Protein AF-A0A5S3VTM8-F1 (afdb_monomer)

pLDDT: mean 91.22, std 6.95, range [56.03, 97.19]

Structure (mmCIF, N/CA/C/O backbone):
data_AF-A0A5S3VTM8-F1
#
_entry.id   AF-A0A5S3VTM8-F1
#
loop_
_atom_site.group_PDB
_atom_site.id
_atom_site.type_symbol
_atom_site.label_atom_id
_atom_site.label_alt_id
_atom_site.label_comp_id
_atom_site.label_asym_id
_atom_site.label_entity_id
_atom_site.label_seq_id
_atom_site.pdbx_PDB_ins_code
_atom_site.Cartn_x
_atom_site.Cartn_y
_atom_site.Cartn_z
_atom_site.occupancy
_atom_site.B_iso_or_equiv
_atom_site.auth_seq_id
_atom_site.auth_comp_id
_atom_site.auth_asym_id
_atom_site.auth_atom_id
_atom_site.pdbx_PDB_model_num
ATOM 1 N N . GLY A 1 1 ? 16.491 11.115 -7.631 1.00 64.38 1 GLY A N 1
ATOM 2 C CA . GLY A 1 1 ? 15.805 11.417 -6.356 1.00 64.38 1 GLY A CA 1
ATOM 3 C C . GLY A 1 1 ? 14.786 12.513 -6.583 1.00 64.38 1 GLY A C 1
ATOM 4 O O . GLY A 1 1 ? 15.006 13.331 -7.464 1.00 64.38 1 GLY A O 1
ATOM 5 N N . GLY A 1 2 ? 13.667 12.510 -5.857 1.00 78.31 2 GLY A N 1
ATOM 6 C CA . GLY A 1 2 ? 12.566 13.461 -6.081 1.00 78.31 2 GLY A CA 1
ATOM 7 C C . GLY A 1 2 ? 12.620 14.739 -5.229 1.00 78.31 2 GLY A C 1
ATOM 8 O O . GLY A 1 2 ? 11.640 15.466 -5.180 1.00 78.31 2 GLY A O 1
ATOM 9 N N . GLY A 1 3 ? 13.720 15.004 -4.522 1.00 85.00 3 GLY A N 1
ATOM 10 C CA . GLY A 1 3 ? 13.767 16.054 -3.500 1.00 85.00 3 GLY A CA 1
ATOM 11 C C . GLY A 1 3 ? 13.157 15.607 -2.159 1.00 85.00 3 GLY 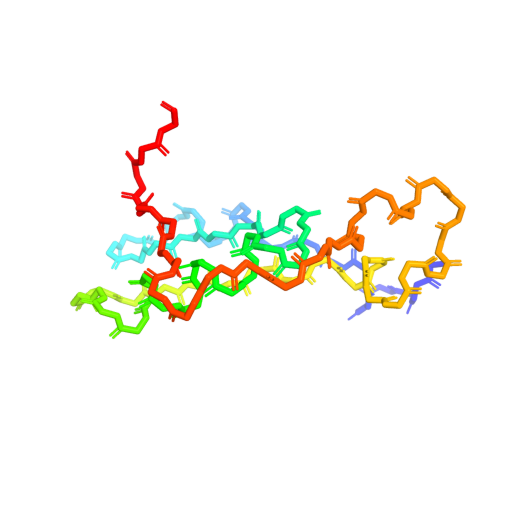A C 1
ATOM 12 O O . GLY A 1 3 ? 12.756 14.441 -2.027 1.00 85.00 3 GLY A O 1
ATOM 13 N N . PRO A 1 4 ? 13.102 16.509 -1.159 1.00 86.62 4 PRO A N 1
ATOM 14 C CA . PRO A 1 4 ? 12.803 16.168 0.238 1.00 86.62 4 PRO A CA 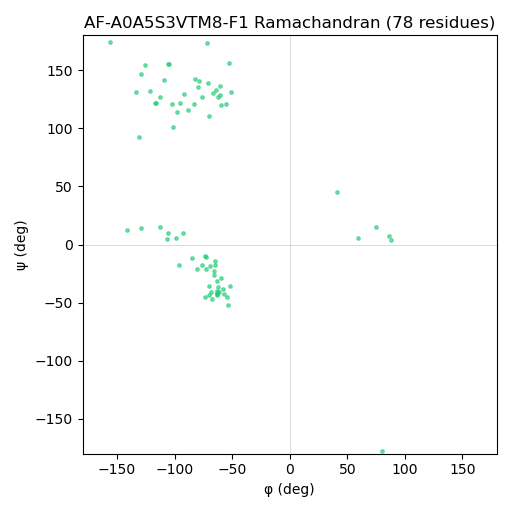1
ATOM 15 C C . PRO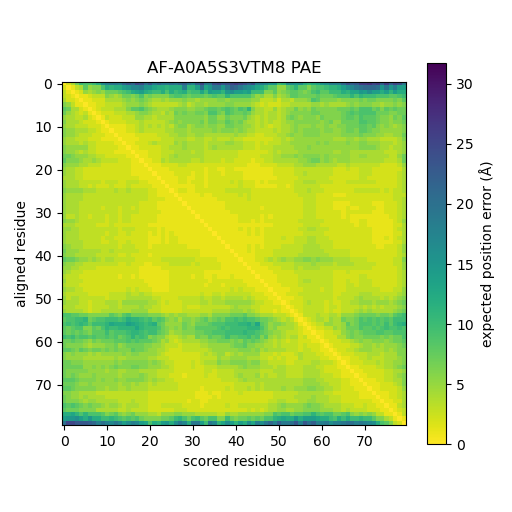 A 1 4 ? 11.381 15.632 0.467 1.00 86.62 4 PRO A C 1
ATOM 17 O O . PRO A 1 4 ? 11.161 14.884 1.411 1.00 86.62 4 PRO A O 1
ATOM 20 N N . TYR A 1 5 ? 10.434 15.947 -0.422 1.00 89.06 5 TYR A N 1
ATOM 21 C CA . TYR A 1 5 ? 9.020 15.578 -0.272 1.00 89.06 5 TYR A CA 1
ATOM 22 C C . TYR A 1 5 ? 8.554 14.444 -1.205 1.00 89.06 5 TYR A C 1
ATOM 24 O O . TYR A 1 5 ? 7.377 14.102 -1.212 1.00 89.06 5 TYR A O 1
ATOM 32 N N . HIS A 1 6 ? 9.452 13.833 -1.991 1.00 89.38 6 HIS A N 1
ATOM 33 C CA . HIS A 1 6 ? 9.090 12.785 -2.970 1.00 89.38 6 HIS A CA 1
ATOM 34 C C . HIS A 1 6 ? 9.934 11.505 -2.869 1.00 89.38 6 HIS A C 1
ATOM 36 O O . HIS A 1 6 ? 9.959 10.701 -3.812 1.00 89.38 6 HIS A O 1
ATOM 42 N N . SER A 1 7 ? 10.667 11.357 -1.764 1.00 86.62 7 SER A N 1
ATOM 43 C CA . SER A 1 7 ? 11.527 10.198 -1.481 1.00 86.62 7 SER A CA 1
ATOM 44 C C . SER A 1 7 ? 11.481 9.790 0.001 1.00 86.62 7 SER A C 1
ATOM 46 O O . SER A 1 7 ? 12.354 9.062 0.455 1.00 86.62 7 SER A O 1
ATOM 48 N N . GLY A 1 8 ? 10.517 10.321 0.762 1.00 86.25 8 GLY A N 1
ATOM 49 C C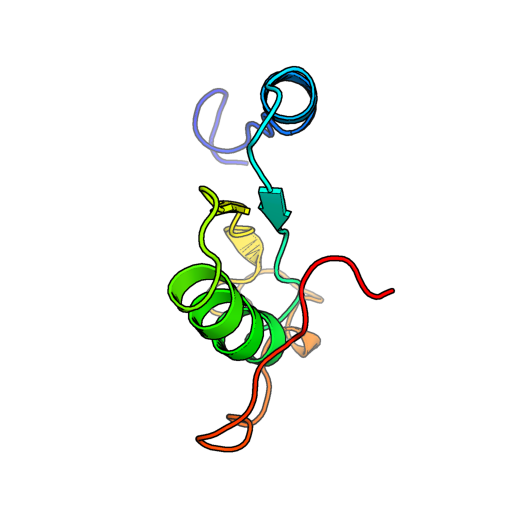A . GLY A 1 8 ? 10.386 10.049 2.189 1.00 86.25 8 GLY A CA 1
ATOM 50 C C . GLY A 1 8 ? 9.730 8.696 2.453 1.00 86.25 8 GLY A C 1
ATOM 51 O O . GLY A 1 8 ? 8.764 8.336 1.784 1.00 86.25 8 GLY A O 1
ATOM 52 N N . SER A 1 9 ? 10.242 8.003 3.465 1.00 88.81 9 SER A N 1
ATOM 53 C CA . SER A 1 9 ? 9.674 6.787 4.046 1.00 88.81 9 SER A CA 1
ATOM 54 C C . SER A 1 9 ? 9.208 7.104 5.464 1.00 88.81 9 SER A C 1
ATOM 56 O O . SER A 1 9 ? 9.971 7.654 6.256 1.00 88.81 9 SER A O 1
ATOM 58 N N . ILE A 1 10 ? 7.947 6.799 5.780 1.00 91.81 10 ILE A N 1
ATOM 59 C CA . ILE A 1 10 ? 7.311 7.146 7.066 1.00 91.81 10 ILE A CA 1
ATOM 60 C C . ILE A 1 10 ? 6.993 5.915 7.926 1.00 91.81 10 ILE A C 1
ATOM 62 O O . ILE A 1 10 ? 6.210 6.010 8.872 1.00 91.81 10 ILE A O 1
ATOM 66 N N . GLU A 1 11 ? 7.578 4.754 7.607 1.00 90.69 11 GLU A N 1
ATOM 67 C CA . GLU A 1 11 ? 7.218 3.473 8.234 1.00 90.69 11 GLU A CA 1
ATOM 68 C C . GLU A 1 11 ? 7.378 3.524 9.759 1.00 90.69 11 GLU A C 1
ATOM 70 O O . GLU A 1 11 ? 6.480 3.112 10.490 1.00 90.69 11 GLU A O 1
ATOM 75 N N . SER A 1 12 ? 8.464 4.134 10.244 1.00 90.81 12 SER A N 1
ATOM 76 C CA . SER A 1 12 ? 8.739 4.300 11.677 1.00 90.81 12 SER A CA 1
ATOM 77 C C . SER A 1 12 ? 7.640 5.064 12.419 1.00 90.81 12 SER A C 1
ATOM 79 O O . SER A 1 12 ? 7.297 4.715 13.547 1.00 90.81 12 SER A O 1
ATOM 81 N N . THR A 1 13 ? 7.057 6.095 11.800 1.00 92.25 13 THR A N 1
ATOM 82 C CA . THR A 1 13 ? 5.937 6.841 12.391 1.00 92.25 13 THR A CA 1
ATOM 83 C C . THR A 1 13 ? 4.676 5.986 12.402 1.00 92.25 13 THR A C 1
ATOM 85 O O . THR A 1 13 ? 3.986 5.929 13.420 1.00 92.25 13 THR A O 1
ATOM 88 N N . LEU A 1 14 ? 4.398 5.278 11.306 1.00 94.06 14 LEU A N 1
ATOM 89 C CA . LEU A 1 14 ? 3.220 4.420 11.193 1.00 94.06 14 LEU A CA 1
ATOM 90 C C . LEU A 1 14 ? 3.247 3.271 12.208 1.00 94.06 14 LEU A C 1
ATOM 92 O O . LEU A 1 14 ? 2.231 2.999 12.835 1.00 94.06 14 LEU A O 1
ATOM 96 N N . PHE A 1 15 ? 4.403 2.651 12.454 1.00 90.62 15 PHE A N 1
ATOM 97 C CA . PHE A 1 15 ? 4.528 1.550 13.419 1.00 90.62 15 PHE A CA 1
ATOM 98 C C . PHE A 1 15 ? 4.252 1.942 14.875 1.00 90.62 15 PHE A C 1
ATOM 100 O O . PHE A 1 15 ? 3.977 1.071 15.699 1.00 90.62 15 PHE A O 1
ATOM 107 N N . SER A 1 16 ? 4.275 3.234 15.209 1.00 94.38 16 SER A N 1
ATOM 108 C CA . SER A 1 16 ? 3.869 3.704 16.540 1.00 94.38 16 SER A CA 1
ATOM 109 C C . SER A 1 16 ? 2.345 3.719 16.743 1.00 94.38 16 SER A C 1
ATOM 111 O O . SER A 1 16 ? 1.869 3.752 17.882 1.00 94.38 16 SER A O 1
ATOM 113 N N . ILE A 1 17 ? 1.568 3.672 15.656 1.00 95.38 17 ILE A N 1
ATOM 114 C CA . ILE A 1 17 ? 0.107 3.730 15.681 1.00 95.38 17 ILE A CA 1
ATOM 115 C C . ILE A 1 17 ? -0.443 2.327 15.958 1.00 95.38 17 ILE A C 1
ATOM 117 O O . ILE A 1 17 ? -0.219 1.382 15.206 1.00 95.38 17 ILE A O 1
ATOM 121 N N . LYS A 1 18 ? -1.205 2.182 17.046 1.00 94.00 18 LYS A N 1
ATOM 122 C CA . LYS A 1 18 ? -1.854 0.913 17.404 1.00 94.00 18 LYS A CA 1
ATOM 123 C C . LYS A 1 18 ? -3.159 0.732 16.632 1.00 94.00 18 LYS A C 1
ATOM 125 O O . LYS A 1 18 ? -3.917 1.681 16.466 1.00 94.00 18 LYS A O 1
ATOM 130 N N . GLY A 1 19 ? -3.444 -0.506 16.229 1.00 93.81 19 GLY A N 1
ATOM 131 C CA . GLY A 1 19 ? -4.700 -0.871 15.562 1.00 93.81 19 GLY A CA 1
ATOM 132 C C . GLY A 1 19 ? -4.692 -0.721 14.039 1.00 93.81 19 GLY A C 1
ATOM 133 O O . GLY A 1 19 ? -5.715 -0.977 13.415 1.00 93.81 19 GLY A O 1
ATOM 134 N N . ILE A 1 20 ? -3.557 -0.354 13.437 1.00 95.38 20 ILE A N 1
ATOM 135 C CA . ILE A 1 20 ? -3.377 -0.371 11.982 1.00 95.38 20 ILE A CA 1
ATOM 136 C C . ILE A 1 20 ? -2.497 -1.545 11.553 1.00 95.38 20 ILE A C 1
ATOM 138 O O . ILE A 1 20 ? -1.663 -2.033 12.317 1.00 95.38 20 ILE A O 1
ATOM 142 N N . LYS A 1 21 ? -2.660 -1.973 10.304 1.00 95.19 21 LYS A N 1
ATOM 143 C CA . LYS A 1 21 ? -1.737 -2.881 9.616 1.00 95.19 21 LYS A CA 1
ATOM 144 C C . LYS A 1 21 ? -1.002 -2.095 8.541 1.00 95.19 21 LYS A C 1
ATOM 146 O O . LYS A 1 21 ? -1.596 -1.244 7.888 1.00 95.19 21 LYS A O 1
ATOM 151 N N . VAL A 1 22 ? 0.280 -2.374 8.348 1.00 95.19 22 VAL A N 1
ATOM 152 C CA . VAL A 1 22 ? 1.097 -1.734 7.311 1.00 95.19 22 VAL A CA 1
ATOM 153 C C . VAL A 1 22 ? 1.638 -2.826 6.402 1.00 95.19 22 VAL A C 1
ATOM 155 O O . VAL A 1 22 ? 2.141 -3.837 6.892 1.00 95.19 22 VAL A O 1
ATOM 158 N N . VAL A 1 23 ? 1.514 -2.637 5.091 1.00 95.38 23 VAL A N 1
ATOM 159 C CA . VAL A 1 23 ? 1.980 -3.589 4.077 1.00 95.38 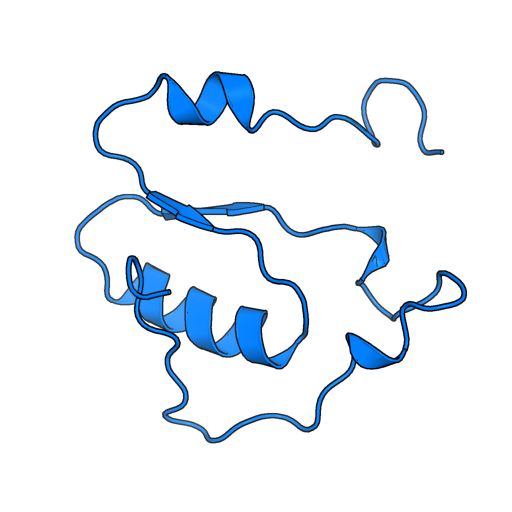23 VAL A CA 1
ATOM 160 C C . VAL A 1 23 ? 2.833 -2.890 3.028 1.00 95.38 23 VAL A C 1
ATOM 162 O O . VAL A 1 23 ? 2.593 -1.729 2.691 1.00 95.38 23 VAL A O 1
ATOM 165 N N . TYR A 1 24 ? 3.817 -3.617 2.503 1.00 94.38 24 TYR A N 1
ATOM 166 C CA . TYR A 1 24 ? 4.785 -3.116 1.531 1.00 94.38 24 TYR A CA 1
ATOM 167 C C . TYR A 1 24 ? 4.874 -4.095 0.348 1.00 94.38 24 TYR A C 1
ATOM 169 O O . TYR A 1 24 ? 5.606 -5.081 0.428 1.00 94.38 24 TYR A O 1
ATOM 177 N N . PRO A 1 25 ? 4.092 -3.895 -0.727 1.00 94.75 25 PRO A N 1
ATOM 178 C CA . PRO A 1 25 ? 4.117 -4.783 -1.887 1.00 94.75 25 PRO A CA 1
ATOM 179 C C . PRO A 1 25 ? 5.480 -4.744 -2.591 1.00 94.75 25 PRO A C 1
ATOM 181 O O . PRO A 1 25 ? 5.994 -3.660 -2.876 1.00 94.75 25 PRO A O 1
ATOM 184 N N . SER A 1 26 ? 6.050 -5.910 -2.914 1.00 92.69 26 SER A N 1
ATOM 185 C CA . SER A 1 26 ? 7.353 -5.999 -3.598 1.00 92.69 26 SER A CA 1
ATOM 186 C C . SER A 1 26 ? 7.245 -6.160 -5.118 1.00 92.69 26 SER A C 1
ATOM 188 O O . SER A 1 26 ? 8.205 -5.917 -5.846 1.00 92.69 26 SER A O 1
ATOM 190 N N . ASN A 1 27 ? 6.072 -6.561 -5.611 1.00 94.25 27 ASN A N 1
ATOM 191 C CA . ASN A 1 27 ? 5.816 -6.839 -7.020 1.00 94.25 27 ASN A CA 1
ATOM 192 C C . ASN A 1 27 ? 4.314 -6.690 -7.352 1.00 94.25 27 ASN A C 1
ATOM 194 O O . ASN A 1 27 ? 3.472 -6.484 -6.472 1.00 94.25 27 ASN A O 1
ATOM 198 N N . ALA A 1 28 ? 3.958 -6.797 -8.635 1.00 94.44 28 ALA A N 1
AT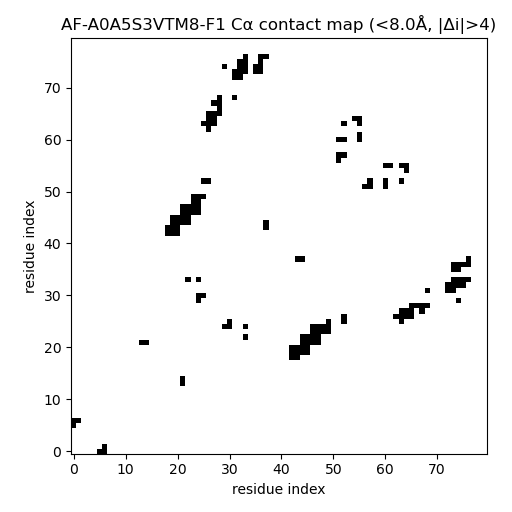OM 199 C CA . ALA A 1 28 ? 2.572 -6.630 -9.083 1.00 94.44 28 ALA A CA 1
ATOM 200 C C . ALA A 1 28 ? 1.605 -7.727 -8.578 1.00 94.44 28 ALA A C 1
ATOM 20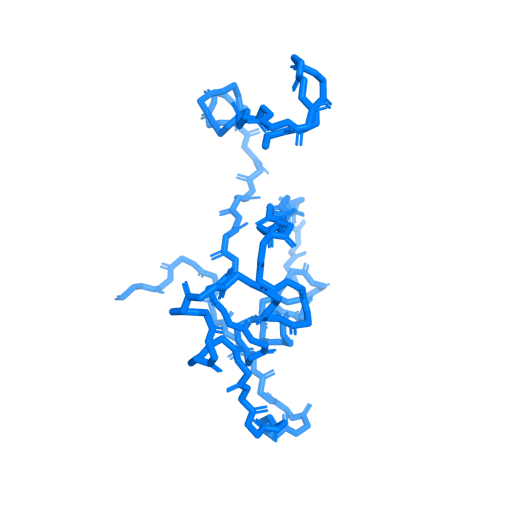2 O O . ALA A 1 28 ? 0.411 -7.459 -8.417 1.00 94.44 28 ALA A O 1
ATOM 203 N N . ALA A 1 29 ? 2.090 -8.938 -8.281 1.00 95.56 29 ALA A N 1
ATOM 204 C CA . ALA A 1 29 ? 1.259 -9.997 -7.716 1.00 95.56 29 ALA A CA 1
ATOM 205 C C . ALA A 1 29 ? 0.941 -9.699 -6.246 1.00 95.56 29 ALA A C 1
ATOM 207 O O . ALA A 1 29 ? -0.229 -9.758 -5.858 1.00 95.56 29 ALA A O 1
ATOM 208 N N . ASP A 1 30 ? 1.942 -9.284 -5.463 1.00 95.81 30 ASP A N 1
ATOM 209 C CA . ASP A 1 30 ? 1.770 -8.824 -4.081 1.00 95.81 30 ASP A CA 1
ATOM 210 C C . ASP A 1 30 ? 0.744 -7.698 -4.011 1.00 95.81 30 ASP A C 1
ATOM 212 O O . ASP A 1 30 ? -0.153 -7.753 -3.178 1.00 95.81 30 ASP A O 1
ATOM 216 N N . MET A 1 31 ? 0.820 -6.718 -4.919 1.00 95.31 31 MET A N 1
ATOM 217 C CA . MET A 1 31 ? -0.145 -5.618 -4.996 1.00 95.31 31 MET A CA 1
ATOM 218 C C . MET A 1 31 ? -1.583 -6.137 -5.095 1.00 95.31 31 MET A C 1
ATOM 220 O O . MET A 1 31 ? -2.444 -5.779 -4.292 1.00 95.31 31 MET A O 1
ATOM 224 N N . LYS A 1 32 ? -1.848 -7.036 -6.051 1.00 95.88 32 LYS A N 1
ATOM 225 C CA . LYS A 1 32 ? -3.183 -7.618 -6.253 1.00 95.88 32 LYS A CA 1
ATOM 226 C C . LYS A 1 32 ? -3.638 -8.438 -5.044 1.00 95.88 32 LYS A C 1
ATOM 228 O O . LYS A 1 32 ? -4.799 -8.336 -4.644 1.00 95.88 32 LYS A O 1
ATOM 233 N N . GLY A 1 33 ? -2.748 -9.250 -4.477 1.00 96.94 33 GLY A N 1
ATOM 234 C CA . GLY A 1 33 ? -3.055 -10.103 -3.331 1.00 96.94 33 GLY A CA 1
ATOM 235 C C . GLY A 1 33 ? -3.320 -9.307 -2.053 1.00 96.94 33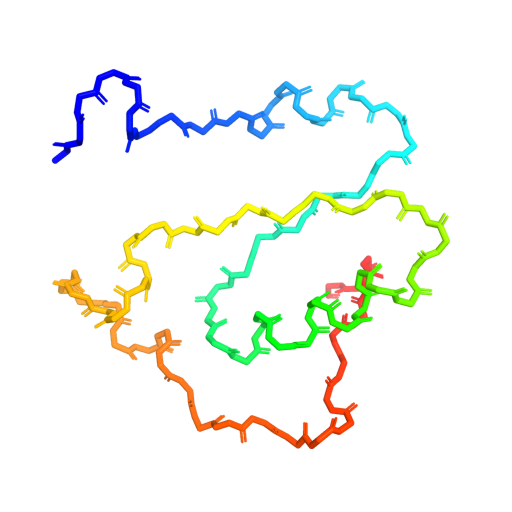 GLY A C 1
ATOM 236 O O . GLY A 1 33 ? -4.323 -9.547 -1.379 1.00 96.94 33 GLY A O 1
ATOM 237 N N . LEU A 1 34 ? -2.454 -8.340 -1.746 1.00 97.12 34 LEU A N 1
ATOM 238 C CA . LEU A 1 34 ? -2.536 -7.484 -0.564 1.00 97.12 34 LEU A CA 1
ATOM 239 C C . LEU A 1 34 ? -3.701 -6.504 -0.646 1.00 97.12 34 LEU A C 1
ATOM 241 O O . LEU A 1 34 ? -4.332 -6.259 0.373 1.00 97.12 34 LEU A O 1
ATOM 245 N N . MET A 1 35 ? -4.033 -5.976 -1.829 1.00 96.50 35 MET A N 1
ATOM 246 C CA . MET A 1 35 ? -5.167 -5.056 -1.983 1.00 96.50 35 MET A CA 1
ATOM 247 C C . MET A 1 35 ? -6.489 -5.747 -1.637 1.00 96.50 35 MET A C 1
ATOM 249 O O . MET A 1 35 ? -7.324 -5.193 -0.925 1.00 96.50 35 MET A O 1
ATOM 253 N N . LYS A 1 36 ? -6.671 -6.997 -2.077 1.00 96.94 36 LYS A N 1
ATOM 254 C CA . LYS A 1 36 ? -7.850 -7.783 -1.688 1.00 96.94 36 LYS A CA 1
ATOM 255 C C . LYS A 1 36 ? -7.832 -8.159 -0.216 1.00 96.94 36 LYS A C 1
ATOM 257 O O . LYS A 1 36 ? -8.872 -8.100 0.428 1.00 96.94 36 LYS A O 1
ATOM 262 N N . ALA A 1 37 ? -6.673 -8.545 0.313 1.00 96.88 37 ALA A N 1
ATOM 263 C CA . ALA A 1 37 ? -6.550 -8.871 1.726 1.00 96.88 37 ALA A CA 1
ATOM 264 C C . ALA A 1 37 ? -6.873 -7.658 2.609 1.00 96.88 37 ALA A C 1
ATOM 266 O O . ALA A 1 37 ? -7.599 -7.800 3.582 1.00 96.88 37 ALA A O 1
ATOM 267 N N . ALA A 1 38 ? -6.410 -6.467 2.219 1.00 97.19 38 ALA A N 1
ATOM 268 C CA . ALA A 1 38 ? -6.726 -5.199 2.864 1.00 97.19 38 ALA A CA 1
ATOM 269 C C . ALA A 1 38 ? -8.219 -4.863 2.791 1.00 97.19 38 ALA A C 1
ATOM 271 O O . ALA A 1 38 ? -8.794 -4.459 3.793 1.00 97.19 38 ALA A O 1
ATOM 272 N N . PHE A 1 39 ? -8.857 -5.076 1.636 1.00 96.00 39 PHE A N 1
ATOM 273 C CA . PHE A 1 39 ? -10.301 -4.878 1.474 1.00 96.00 39 PHE A CA 1
ATOM 274 C C . PHE A 1 39 ? -11.138 -5.803 2.372 1.00 96.00 39 PHE A C 1
ATOM 276 O O . PHE A 1 39 ? -12.194 -5.407 2.856 1.00 96.00 39 PHE A O 1
ATOM 283 N N . LEU A 1 40 ? -10.682 -7.040 2.576 1.00 95.88 40 LEU A N 1
ATOM 284 C CA . LEU A 1 40 ? -11.372 -8.038 3.397 1.00 95.88 40 LEU A CA 1
ATOM 285 C C . LEU A 1 40 ? -11.047 -7.924 4.894 1.00 95.88 40 LEU A C 1
ATOM 287 O O . LEU A 1 40 ? -11.693 -8.589 5.706 1.00 95.88 40 LEU A O 1
ATOM 291 N N . ASP A 1 41 ? -10.042 -7.132 5.272 1.00 96.00 41 ASP A N 1
ATOM 292 C CA . ASP A 1 41 ? -9.633 -6.993 6.663 1.00 96.00 41 ASP A CA 1
ATOM 293 C C . ASP A 1 41 ? -10.572 -6.041 7.417 1.00 96.00 41 ASP A C 1
ATOM 295 O O . ASP A 1 41 ? -10.884 -4.958 6.922 1.00 96.00 41 ASP A O 1
ATOM 299 N N . PRO A 1 42 ? -10.998 -6.381 8.644 1.00 96.12 42 PRO A N 1
ATOM 300 C CA . PRO A 1 42 ? -11.814 -5.475 9.447 1.00 96.12 42 PRO A CA 1
ATOM 301 C C . PRO A 1 42 ? -11.023 -4.284 10.022 1.00 96.12 42 PRO A C 1
ATOM 303 O O . PRO A 1 42 ? -11.632 -3.383 10.597 1.00 96.12 42 PRO A O 1
ATOM 306 N N . ASN A 1 43 ? -9.686 -4.274 9.922 1.00 95.25 43 ASN A N 1
ATOM 307 C CA . ASN A 1 43 ? -8.830 -3.208 10.450 1.00 95.25 43 ASN A CA 1
ATOM 308 C C . ASN A 1 43 ? -8.301 -2.303 9.327 1.00 95.25 43 ASN A C 1
ATOM 310 O O . ASN A 1 43 ? -8.120 -2.765 8.200 1.00 95.25 43 ASN A O 1
ATOM 314 N N . PRO A 1 44 ? -7.950 -1.039 9.626 1.00 96.12 44 PRO A N 1
ATOM 315 C CA . PRO A 1 44 ? -7.292 -0.173 8.657 1.00 96.12 44 PRO A CA 1
ATOM 316 C C . PRO A 1 44 ? -5.953 -0.759 8.197 1.00 96.12 44 PRO A C 1
ATOM 318 O O . PRO A 1 44 ? -5.086 -1.082 9.017 1.00 96.12 44 PRO A O 1
ATOM 321 N N . VAL A 1 45 ? -5.769 -0.839 6.879 1.00 96.88 45 VAL A N 1
ATOM 322 C CA . VAL A 1 45 ? -4.522 -1.292 6.257 1.00 96.88 45 VAL A CA 1
ATOM 323 C C . VAL A 1 45 ? -3.915 -0.155 5.445 1.00 96.88 45 VAL A C 1
ATOM 325 O O . VAL A 1 45 ? -4.539 0.369 4.526 1.00 96.88 45 VAL A O 1
ATOM 328 N N . ILE A 1 46 ? -2.686 0.223 5.783 1.00 96.50 46 ILE A N 1
ATOM 329 C CA . ILE A 1 46 ? -1.892 1.205 5.048 1.00 96.50 46 ILE A CA 1
ATOM 330 C C . ILE A 1 46 ? -0.977 0.461 4.084 1.00 96.50 46 ILE A C 1
ATOM 332 O O . ILE A 1 46 ? -0.153 -0.354 4.499 1.00 96.50 46 ILE A O 1
ATOM 336 N N . MET A 1 47 ? -1.108 0.769 2.799 1.00 96.06 47 MET A N 1
ATOM 337 C CA . MET A 1 47 ? -0.274 0.214 1.742 1.00 96.06 47 MET A CA 1
ATOM 338 C C . MET A 1 47 ? 0.781 1.236 1.321 1.00 96.06 47 MET A C 1
ATOM 340 O O . MET A 1 47 ? 0.449 2.349 0.917 1.00 96.06 47 MET A O 1
ATOM 344 N N . LEU A 1 48 ? 2.055 0.865 1.439 1.00 95.44 48 LEU A N 1
ATOM 345 C CA . LEU A 1 48 ? 3.185 1.702 1.045 1.00 95.44 48 LEU A CA 1
ATOM 346 C C . LEU A 1 48 ? 3.727 1.231 -0.302 1.00 95.44 48 LEU A C 1
ATOM 348 O O . LEU A 1 48 ? 4.442 0.237 -0.392 1.00 95.44 48 LEU A O 1
ATOM 352 N N . GLU A 1 49 ? 3.358 1.944 -1.361 1.00 93.31 49 GLU A N 1
ATOM 353 C CA . GLU A 1 49 ? 3.716 1.581 -2.730 1.00 93.31 49 GLU A CA 1
ATOM 354 C C . GLU A 1 49 ? 5.064 2.195 -3.120 1.00 93.31 49 GLU A C 1
ATOM 356 O O . GLU A 1 49 ? 5.217 3.418 -3.217 1.00 93.31 49 GLU A O 1
ATOM 361 N N . HIS A 1 50 ? 6.068 1.353 -3.372 1.00 90.75 50 HIS A N 1
ATOM 362 C CA . HIS A 1 50 ? 7.371 1.849 -3.796 1.00 90.75 50 HIS A CA 1
ATOM 363 C C . HIS A 1 50 ? 7.299 2.420 -5.218 1.00 90.75 50 HIS A C 1
ATOM 365 O O . HIS A 1 50 ? 7.210 1.689 -6.207 1.00 90.75 50 HIS A O 1
ATOM 371 N N . LYS A 1 51 ? 7.428 3.749 -5.339 1.00 88.62 51 LYS A N 1
ATOM 372 C CA . LYS A 1 51 ? 7.314 4.479 -6.616 1.00 88.62 51 LYS A CA 1
ATOM 373 C C . LYS A 1 51 ? 8.201 3.916 -7.732 1.00 88.62 51 LYS A C 1
ATOM 375 O O . LYS A 1 51 ? 7.815 3.945 -8.894 1.00 88.62 51 LYS A O 1
ATOM 380 N N . GLY A 1 52 ? 9.399 3.438 -7.390 1.00 87.31 52 GLY A N 1
ATOM 381 C CA . GLY A 1 52 ? 10.356 2.906 -8.366 1.00 87.31 52 GLY A CA 1
ATOM 382 C C . GLY A 1 52 ? 9.935 1.585 -9.013 1.00 87.31 52 GLY A C 1
ATOM 383 O O . GLY A 1 52 ? 10.456 1.259 -10.074 1.00 87.31 52 GLY A O 1
ATOM 384 N N . LEU A 1 53 ? 8.995 0.851 -8.404 1.00 90.19 53 LEU A N 1
ATOM 385 C CA . LEU A 1 53 ? 8.473 -0.399 -8.964 1.00 90.19 53 LEU A CA 1
ATOM 386 C C . LEU A 1 53 ? 7.407 -0.141 -10.031 1.00 90.19 53 LEU A C 1
ATOM 388 O O . LEU A 1 53 ? 7.180 -0.986 -10.895 1.00 90.19 53 LEU A O 1
ATOM 392 N N . TYR A 1 54 ? 6.782 1.042 -10.034 1.00 88.44 54 TYR A N 1
ATOM 393 C CA . TYR A 1 54 ? 5.864 1.394 -11.109 1.00 88.44 54 TYR A CA 1
ATOM 394 C C . TYR A 1 54 ? 6.591 1.437 -12.449 1.00 88.44 54 TYR A C 1
ATOM 396 O O . TYR A 1 54 ? 7.601 2.125 -12.626 1.00 88.44 54 TYR A O 1
ATOM 404 N N . TRP A 1 55 ? 6.027 0.700 -13.407 1.00 85.00 55 TRP A N 1
ATOM 405 C CA . TRP A 1 55 ? 6.559 0.522 -14.759 1.00 85.00 55 TRP A CA 1
ATOM 406 C C . TRP A 1 55 ? 7.971 -0.083 -14.828 1.00 85.00 55 TRP A C 1
ATOM 408 O O . TRP A 1 55 ? 8.530 -0.146 -15.923 1.00 85.00 55 TRP A O 1
ATOM 418 N N . SER A 1 56 ? 8.548 -0.504 -13.697 1.00 85.31 56 SER A N 1
ATOM 419 C CA . SER A 1 56 ? 9.940 -0.954 -13.555 1.00 85.31 56 SER A CA 1
ATOM 420 C C . SER A 1 56 ? 10.944 -0.104 -14.339 1.00 85.31 56 SER A C 1
ATOM 422 O O . SER A 1 56 ? 11.797 -0.612 -15.060 1.00 85.31 56 SER A O 1
ATOM 424 N N . LYS A 1 57 ? 10.817 1.227 -14.261 1.00 77.62 57 LYS A N 1
ATOM 425 C CA . LYS A 1 57 ? 11.696 2.154 -15.005 1.00 77.62 57 LYS A CA 1
ATOM 426 C C . LYS A 1 57 ? 13.112 2.230 -14.427 1.00 77.62 57 LYS A C 1
ATOM 428 O O . LYS A 1 57 ? 13.985 2.841 -15.037 1.00 77.62 57 LYS A O 1
ATOM 433 N N . VAL A 1 58 ? 13.326 1.667 -13.240 1.00 82.38 58 VAL A N 1
ATOM 434 C CA . VAL A 1 58 ? 14.621 1.648 -12.560 1.00 82.38 58 VAL A CA 1
ATOM 435 C C . VAL A 1 58 ? 15.362 0.359 -12.938 1.00 82.38 58 VAL A C 1
ATOM 437 O O . VAL A 1 58 ? 14.774 -0.718 -12.812 1.00 82.38 58 VAL A O 1
ATOM 440 N N . PRO A 1 59 ? 16.636 0.423 -13.371 1.00 85.06 59 PRO A N 1
ATOM 441 C CA . PRO A 1 59 ? 17.426 -0.775 -13.647 1.00 85.06 59 PRO A CA 1
ATOM 442 C C . PRO A 1 59 ? 17.400 -1.757 -12.468 1.00 85.06 59 PRO A C 1
ATOM 444 O O . PRO A 1 59 ? 17.595 -1.349 -11.324 1.00 85.06 59 PRO A O 1
ATOM 447 N N . GLY A 1 60 ? 17.136 -3.037 -12.746 1.00 85.44 60 GLY A N 1
ATOM 448 C CA . GLY A 1 60 ? 17.036 -4.086 -11.723 1.00 85.44 60 GLY A CA 1
ATOM 449 C C . GLY A 1 60 ? 15.655 -4.250 -11.074 1.00 85.44 60 GLY A C 1
ATOM 450 O O . GLY A 1 60 ? 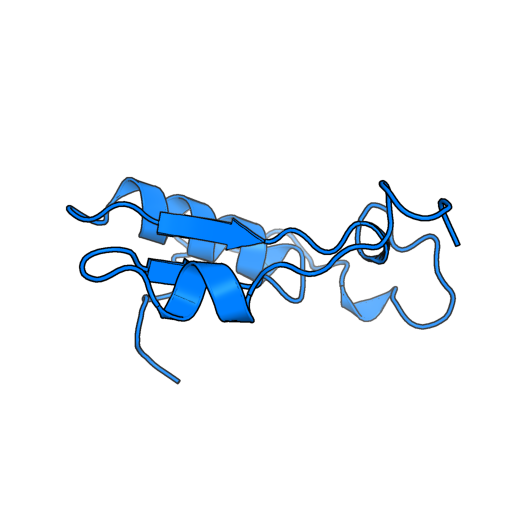15.533 -5.010 -10.124 1.00 85.44 60 GLY A O 1
ATOM 451 N N . THR A 1 61 ? 14.614 -3.567 -11.567 1.00 87.31 61 THR A N 1
ATOM 452 C CA . THR A 1 61 ? 13.233 -3.714 -11.051 1.00 87.31 61 THR A CA 1
ATOM 453 C C . THR A 1 61 ? 12.305 -4.509 -11.972 1.00 87.31 61 THR A C 1
ATOM 455 O O . THR A 1 61 ? 11.094 -4.536 -11.750 1.00 87.31 61 THR A O 1
ATOM 458 N N . ASP A 1 62 ? 12.833 -5.153 -13.015 1.00 89.44 62 ASP A N 1
ATOM 459 C CA . ASP A 1 62 ? 12.010 -5.905 -13.972 1.00 89.44 62 ASP A CA 1
ATOM 460 C C . ASP A 1 62 ? 11.289 -7.094 -13.329 1.00 89.44 62 ASP A C 1
ATOM 462 O O . ASP A 1 62 ? 10.138 -7.346 -13.678 1.00 89.44 62 ASP A O 1
ATOM 466 N N . ASP A 1 63 ? 11.884 -7.717 -12.309 1.00 89.19 63 ASP A N 1
ATOM 467 C CA . ASP A 1 63 ? 11.271 -8.809 -11.538 1.00 89.19 63 ASP A CA 1
ATOM 468 C C . ASP A 1 63 ? 10.023 -8.369 -10.747 1.00 89.19 63 ASP A C 1
ATOM 470 O O . ASP A 1 63 ? 9.236 -9.198 -10.291 1.00 89.19 63 ASP A O 1
ATOM 474 N N . ALA A 1 64 ? 9.793 -7.058 -10.602 1.00 91.12 64 ALA A N 1
ATOM 475 C CA . ALA A 1 64 ? 8.565 -6.536 -10.007 1.00 91.12 64 ALA A CA 1
ATOM 476 C C . ALA A 1 64 ? 7.351 -6.681 -10.943 1.00 91.12 64 ALA A C 1
ATOM 478 O O . ALA A 1 64 ? 6.203 -6.665 -10.479 1.00 91.12 64 ALA A O 1
ATOM 479 N N . LYS A 1 65 ? 7.581 -6.835 -12.256 1.00 91.62 65 LYS A N 1
ATOM 480 C CA . LYS A 1 65 ? 6.539 -7.205 -13.218 1.00 91.62 65 LYS A CA 1
ATOM 481 C C . LYS A 1 65 ? 6.266 -8.689 -13.062 1.00 91.62 65 LYS A C 1
ATOM 483 O O . LYS A 1 65 ? 7.160 -9.518 -13.160 1.00 91.62 65 LYS A O 1
ATOM 488 N N . THR A 1 66 ? 5.004 -9.026 -12.878 1.00 92.00 66 THR A N 1
ATOM 489 C CA . THR A 1 66 ? 4.570 -10.416 -12.791 1.00 92.00 66 THR A CA 1
ATOM 490 C C . THR A 1 66 ? 3.471 -10.656 -13.808 1.00 92.00 66 THR A C 1
ATOM 492 O O . THR A 1 66 ? 2.769 -9.729 -14.223 1.00 92.00 66 THR A O 1
ATOM 495 N N . ILE A 1 67 ? 3.328 -11.913 -14.225 1.00 93.50 67 ILE A N 1
ATOM 496 C CA . ILE A 1 67 ? 2.106 -12.349 -14.897 1.00 93.50 67 ILE A CA 1
ATOM 497 C C . ILE A 1 67 ? 0.964 -12.133 -13.909 1.00 93.50 67 ILE A C 1
ATOM 499 O O . ILE A 1 67 ? 1.107 -12.432 -12.722 1.00 93.50 67 ILE A O 1
ATOM 503 N N . GLU A 1 68 ? -0.158 -11.602 -14.392 1.00 94.06 68 GLU A N 1
ATOM 504 C CA . GLU A 1 68 ? -1.306 -11.364 -13.531 1.00 94.06 68 GLU A CA 1
ATOM 505 C C . GLU A 1 68 ? -1.711 -12.676 -12.827 1.00 94.06 68 GLU A C 1
ATOM 507 O O . GLU A 1 68 ? -2.022 -13.661 -13.503 1.00 94.06 68 GLU A O 1
ATOM 512 N N . PRO A 1 69 ? -1.721 -12.720 -11.481 1.00 94.94 69 PRO A N 1
ATOM 513 C CA . PRO A 1 69 ? -2.083 -13.932 -10.763 1.00 94.94 69 PRO A CA 1
ATOM 514 C C . PRO A 1 69 ? -3.590 -14.196 -10.876 1.00 94.94 69 PRO A C 1
ATOM 516 O O . PRO A 1 69 ? -4.358 -13.357 -11.358 1.00 94.94 69 PRO A O 1
ATOM 519 N N . ALA A 1 70 ? -4.040 -15.351 -10.384 1.00 96.38 70 ALA A N 1
ATOM 520 C CA . ALA A 1 70 ? -5.438 -15.769 -10.463 1.00 96.38 70 ALA A CA 1
ATOM 521 C C . ALA A 1 70 ? -6.434 -14.721 -9.914 1.00 96.38 70 ALA A C 1
ATOM 523 O O . ALA A 1 70 ? -6.117 -13.853 -9.088 1.00 96.38 70 ALA A O 1
ATOM 524 N N . LYS A 1 71 ? -7.685 -14.784 -10.385 1.00 95.31 71 LYS A N 1
ATOM 525 C CA . LYS A 1 71 ? -8.748 -13.839 -9.995 1.00 95.31 71 LYS A CA 1
ATOM 526 C C . LYS A 1 71 ? -9.034 -13.857 -8.493 1.00 95.31 71 LYS A C 1
ATOM 528 O O . LYS A 1 71 ? -9.398 -12.825 -7.940 1.00 95.31 71 LYS A O 1
ATOM 533 N N . ASP A 1 72 ? -8.826 -14.976 -7.830 1.00 95.88 72 ASP A N 1
ATOM 534 C CA . ASP A 1 72 ? -9.013 -15.222 -6.400 1.00 95.88 72 ASP A CA 1
ATOM 535 C C . ASP A 1 72 ? -7.705 -15.146 -5.595 1.00 95.88 72 ASP A C 1
ATOM 537 O O . ASP A 1 72 ? -7.722 -15.354 -4.388 1.00 95.88 72 ASP A O 1
ATOM 541 N N . TYR A 1 73 ? -6.585 -14.767 -6.224 1.00 96.56 73 TYR A N 1
ATOM 542 C CA . TYR A 1 73 ? -5.311 -14.591 -5.529 1.00 96.56 73 TYR A CA 1
ATOM 543 C C . TYR A 1 73 ? -5.426 -13.533 -4.428 1.00 96.56 73 TYR A C 1
ATOM 545 O O . TYR A 1 73 ? -5.752 -12.374 -4.721 1.00 96.56 73 TYR A O 1
ATOM 553 N N . ILE A 1 74 ? -5.165 -13.947 -3.188 1.00 95.94 74 ILE A N 1
ATOM 554 C CA . ILE A 1 74 ? -5.172 -13.141 -1.965 1.00 95.94 74 ILE A CA 1
ATOM 555 C C . ILE A 1 74 ? -3.897 -13.487 -1.197 1.00 95.94 74 ILE A C 1
ATOM 557 O O . ILE A 1 74 ? -3.608 -14.664 -0.982 1.00 95.94 74 ILE A O 1
ATOM 561 N N . LEU A 1 75 ? -3.155 -12.466 -0.763 1.00 95.38 75 LEU A N 1
ATOM 562 C CA . LEU A 1 75 ? -1.967 -12.653 0.066 1.00 95.38 75 LEU A CA 1
ATOM 563 C C . LEU A 1 75 ? -2.353 -12.426 1.538 1.00 95.38 75 LEU A C 1
ATOM 565 O O . LEU A 1 75 ? -2.747 -11.311 1.882 1.00 95.38 75 LEU A O 1
ATOM 569 N N . PRO A 1 76 ? -2.311 -13.450 2.408 1.00 92.94 76 PRO A N 1
ATOM 570 C CA . PRO A 1 76 ? -2.801 -13.324 3.776 1.00 92.94 76 PRO A CA 1
ATOM 571 C C . PRO A 1 76 ? -1.946 -12.351 4.597 1.00 92.94 76 PRO A C 1
ATOM 573 O O . PRO A 1 76 ? -0.725 -12.475 4.658 1.00 92.94 76 PRO A O 1
ATOM 576 N N . LEU A 1 77 ? -2.598 -11.411 5.285 1.00 92.94 77 LEU A N 1
ATOM 577 C CA . LEU A 1 77 ? -1.916 -10.474 6.178 1.00 92.94 77 LEU A CA 1
ATOM 578 C C . LEU A 1 77 ? -1.403 -11.190 7.435 1.00 92.94 77 LEU A C 1
ATOM 580 O O . LEU A 1 77 ? -2.108 -12.012 8.022 1.00 92.94 77 LEU A O 1
ATOM 584 N N . GLY A 1 78 ? -0.191 -10.842 7.876 1.00 84.12 78 GLY A N 1
ATOM 585 C CA . GLY A 1 78 ? 0.396 -11.364 9.117 1.00 84.12 78 GLY A CA 1
ATOM 586 C C . GLY A 1 78 ? 0.907 -12.806 9.037 1.00 84.12 78 GLY A C 1
ATOM 587 O O . GLY A 1 78 ? 1.141 -13.417 10.077 1.00 84.12 78 GLY A O 1
ATOM 588 N N . LYS A 1 79 ? 1.076 -13.352 7.827 1.00 74.94 79 LYS A N 1
ATOM 589 C CA . LYS A 1 79 ? 1.751 -14.631 7.586 1.00 74.94 79 LYS A CA 1
ATOM 590 C C . LYS A 1 79 ? 3.010 -14.366 6.760 1.00 74.94 79 LYS A C 1
ATOM 592 O O . LYS A 1 79 ? 2.900 -13.777 5.688 1.00 74.94 79 LYS A O 1
ATOM 597 N N . ALA A 1 80 ? 4.165 -14.752 7.295 1.00 56.03 80 ALA A N 1
ATOM 598 C CA . ALA A 1 80 ? 5.470 -14.698 6.639 1.00 56.03 80 ALA A CA 1
ATOM 599 C C . ALA A 1 80 ? 5.995 -16.122 6.448 1.00 56.03 80 ALA A C 1
ATOM 601 O O . ALA A 1 80 ? 5.742 -16.948 7.358 1.00 56.03 80 ALA A O 1
#

Radius of gyration: 13.94 Å; Cα contacts (8 Å, |Δi|>4): 84; chains: 1; bounding box: 29×32×32 Å

Secondary structure (DSSP, 8-state):
---TTSS---HHHHTTSTT-EEE---SHHHHHHHHHHHHH-SS-EEE---GGGGGG-STT-GGG--PPPPTT----TT--

Mean predicted aligned error: 4.13 Å

Foldseek 3Di:
DPPDPPPDDCVVVVVVDPQEAEDEQLAPLSVLQAVVQCVPDPTHYHYDYDPCLVVVPDPPNPVSYDDHDDPPRHDHPPDD

Nearest PDB structures (foldseek):
  6o0f-assembly2_B  TM=8.048E-01  e=9.343E+00  Aquarana catesbeiana

Sequence (80 aa):
GGGPYHSGSIESTLFSIKGIKVVYPSNAADMKGLMKAAFLDPNPVIMLEHKGLYWSKVPGTDDAKTIEPAKDYILPLGKA

Solvent-accessible surface area (backbone atoms only — not comparable to full-atom values): 5119 Å² total; per-residue (Å²): 134,62,57,88,88,60,68,73,83,61,63,76,65,54,71,72,50,82,78,59,46,78,47,70,53,80,29,55,46,44,42,55,9,39,53,50,35,43,72,73,40,98,51,57,62,48,77,52,77,58,71,61,52,58,89,31,78,41,93,91,26,60,82,24,63,56,75,85,62,63,97,81,50,61,40,68,81,96,66,131